Protein AF-A0A349L4A4-F1 (afdb_monomer_lite)

Sequence (122 aa):
MRMNPSPTIAGAGAAPVRPRPVLMIPLRRCGSHALRLRLNFNPQFYSPYPLHIVDFMPLLPLYGDLADDRAYFRLVVDVIGLQAASMVKWKGMVFEPGEIFDAIRAQPRSVHRVVWELLLRA

Structure (mmCIF, N/CA/C/O backbone):
data_AF-A0A349L4A4-F1
#
_entry.id   AF-A0A349L4A4-F1
#
loop_
_atom_site.group_PDB
_atom_site.id
_atom_site.type_symbol
_atom_site.label_atom_id
_atom_site.label_alt_id
_atom_site.label_comp_id
_atom_site.label_asym_id
_atom_site.label_entity_id
_atom_site.label_seq_id
_atom_site.pdbx_PDB_ins_code
_atom_site.Cartn_x
_atom_site.Cartn_y
_atom_site.Cartn_z
_atom_site.occupancy
_atom_site.B_iso_or_equiv
_atom_site.auth_seq_id
_atom_site.auth_comp_id
_atom_site.auth_asym_id
_atom_site.auth_atom_id
_atom_site.pdbx_PDB_model_num
ATOM 1 N N . MET A 1 1 ? -55.172 -9.545 8.624 1.00 41.44 1 MET A N 1
ATOM 2 C CA . MET A 1 1 ? -55.811 -9.365 7.298 1.00 41.44 1 MET A CA 1
ATOM 3 C C . MET A 1 1 ? -55.251 -8.061 6.731 1.00 41.44 1 MET A C 1
ATOM 5 O O . MET A 1 1 ? -55.509 -7.037 7.332 1.00 41.44 1 MET A O 1
ATOM 9 N N . ARG A 1 2 ? -54.362 -7.997 5.735 1.00 32.66 2 ARG A N 1
ATOM 10 C CA . ARG A 1 2 ? -54.110 -8.831 4.549 1.00 32.66 2 ARG A CA 1
ATOM 11 C C . ARG A 1 2 ? -52.605 -9.106 4.362 1.00 32.66 2 ARG A C 1
ATOM 13 O O . ARG A 1 2 ? -51.790 -8.226 4.606 1.00 32.66 2 ARG A O 1
ATOM 20 N N . MET A 1 3 ? -52.282 -10.312 3.893 1.00 40.88 3 MET A N 1
ATOM 21 C CA . MET A 1 3 ? -51.045 -10.634 3.169 1.00 40.88 3 MET A CA 1
ATOM 22 C C . MET A 1 3 ? -51.099 -10.011 1.770 1.00 40.88 3 MET A C 1
ATOM 24 O O . MET A 1 3 ? -52.189 -9.981 1.195 1.00 40.88 3 MET A O 1
ATOM 28 N N . ASN A 1 4 ? -49.952 -9.586 1.224 1.00 41.12 4 ASN A N 1
ATOM 29 C CA . ASN A 1 4 ? -49.490 -9.970 -0.122 1.00 41.12 4 ASN A CA 1
ATOM 30 C C . ASN A 1 4 ? -48.052 -9.473 -0.408 1.00 41.12 4 ASN A C 1
ATOM 32 O O . ASN A 1 4 ? -47.531 -8.688 0.380 1.00 41.12 4 ASN A O 1
ATOM 36 N N . PRO A 1 5 ? -47.354 -10.016 -1.425 1.00 47.75 5 PRO A N 1
ATOM 37 C CA . PRO A 1 5 ? -46.224 -10.915 -1.216 1.00 47.75 5 PRO A CA 1
ATOM 38 C C . PRO A 1 5 ? -44.873 -10.300 -1.605 1.00 47.75 5 PRO A C 1
ATOM 40 O O . PRO A 1 5 ? -44.798 -9.277 -2.282 1.00 47.75 5 PRO A O 1
ATOM 43 N N . SER A 1 6 ? -43.797 -10.978 -1.204 1.00 45.69 6 SER A N 1
ATOM 44 C CA . SER A 1 6 ? -42.442 -10.725 -1.693 1.00 45.69 6 SER A CA 1
ATOM 45 C C . SER A 1 6 ? -42.370 -10.873 -3.215 1.00 45.69 6 SER A C 1
ATOM 47 O O . SER A 1 6 ? -42.745 -11.928 -3.733 1.00 45.69 6 SER A O 1
ATOM 49 N N . PRO A 1 7 ? -41.780 -9.914 -3.943 1.00 44.59 7 PRO A N 1
ATOM 50 C CA . PRO A 1 7 ? -41.045 -10.250 -5.140 1.00 44.59 7 PRO A CA 1
ATOM 51 C C . PRO A 1 7 ? -39.669 -10.764 -4.707 1.00 44.59 7 PRO A C 1
ATOM 53 O O . PRO A 1 7 ? -38.813 -10.012 -4.242 1.00 44.59 7 PRO A O 1
ATOM 56 N N . THR A 1 8 ? -39.464 -12.072 -4.856 1.00 49.09 8 THR A N 1
ATOM 57 C CA . THR A 1 8 ? -38.129 -12.656 -4.988 1.00 49.09 8 THR A CA 1
ATOM 58 C C . THR A 1 8 ? -37.488 -12.044 -6.229 1.00 49.09 8 THR A C 1
ATOM 60 O O . THR A 1 8 ? -37.693 -12.510 -7.346 1.00 49.09 8 THR A O 1
ATOM 63 N N . ILE A 1 9 ? -36.727 -10.972 -6.035 1.00 48.66 9 ILE A N 1
ATOM 64 C CA . ILE A 1 9 ? -35.705 -10.549 -6.983 1.00 48.66 9 ILE A CA 1
ATOM 65 C C . ILE A 1 9 ? -34.452 -11.339 -6.636 1.00 48.66 9 ILE A C 1
ATOM 67 O O . ILE A 1 9 ? -33.818 -11.112 -5.607 1.00 48.66 9 ILE A O 1
ATOM 71 N N . ALA A 1 10 ? -34.146 -12.320 -7.485 1.00 41.56 10 ALA A N 1
ATOM 72 C CA . ALA A 1 10 ? -32.844 -12.960 -7.532 1.00 41.56 10 ALA A CA 1
ATOM 73 C C . ALA A 1 10 ? -31.768 -11.867 -7.459 1.00 41.56 10 ALA A C 1
ATOM 75 O O . ALA A 1 10 ? -31.789 -10.917 -8.243 1.00 41.56 10 ALA A O 1
ATOM 76 N N . GLY A 1 11 ? -30.895 -11.969 -6.456 1.00 41.38 11 GLY A N 1
ATOM 77 C CA . GLY A 1 11 ? -29.883 -10.968 -6.161 1.00 41.38 11 GLY A CA 1
ATOM 78 C C . GLY A 1 11 ? -28.941 -10.780 -7.342 1.00 41.38 11 GLY A C 1
ATOM 79 O O . GLY A 1 11 ? -27.986 -11.533 -7.507 1.00 41.38 11 GLY A O 1
ATOM 80 N N . ALA A 1 12 ? -29.178 -9.736 -8.132 1.00 45.88 12 ALA A N 1
ATOM 81 C CA . ALA A 1 12 ? -28.098 -9.055 -8.818 1.00 45.88 12 ALA A CA 1
ATOM 82 C C . ALA A 1 12 ? -27.198 -8.511 -7.706 1.00 45.88 12 ALA A C 1
ATOM 84 O O . ALA A 1 12 ? -27.595 -7.589 -6.993 1.00 45.88 12 ALA A O 1
ATOM 85 N N . GLY A 1 13 ? -26.057 -9.165 -7.475 1.00 44.62 13 GLY A N 1
ATOM 86 C CA . GLY A 1 13 ? -25.104 -8.766 -6.447 1.00 44.62 13 GLY A CA 1
ATOM 87 C C . GLY A 1 13 ? -24.784 -7.288 -6.618 1.00 44.62 13 GLY A C 1
ATOM 88 O O . GLY A 1 13 ? -24.122 -6.907 -7.582 1.00 44.62 13 GLY A O 1
ATOM 89 N N . ALA A 1 14 ? -25.314 -6.449 -5.726 1.00 54.75 14 ALA A N 1
ATOM 90 C CA . ALA A 1 14 ? -24.986 -5.038 -5.710 1.00 54.75 14 ALA A CA 1
ATOM 91 C C . ALA A 1 14 ? -23.468 -4.950 -5.563 1.00 54.75 14 ALA A C 1
ATOM 93 O O . ALA A 1 14 ? -22.904 -5.512 -4.621 1.00 54.75 14 ALA A O 1
ATOM 94 N N . ALA A 1 15 ? -22.806 -4.308 -6.528 1.00 61.41 15 ALA A N 1
ATOM 95 C CA . ALA A 1 15 ? -21.371 -4.106 -6.452 1.00 61.41 15 ALA A CA 1
ATOM 96 C C . ALA A 1 15 ? -21.051 -3.443 -5.100 1.00 61.41 15 ALA A C 1
ATOM 98 O O . ALA A 1 15 ? -21.755 -2.501 -4.715 1.00 61.41 15 ALA A O 1
ATOM 99 N N . PRO A 1 16 ? -20.044 -3.932 -4.356 1.00 66.88 16 PRO A N 1
ATOM 100 C CA . PRO A 1 16 ? -19.717 -3.377 -3.052 1.00 66.88 16 PRO A CA 1
ATOM 101 C C . PRO A 1 16 ? -19.451 -1.874 -3.183 1.00 66.88 16 PRO A C 1
ATOM 103 O O . PRO A 1 16 ? -18.738 -1.429 -4.088 1.00 66.88 16 PRO A O 1
ATOM 106 N N . VAL A 1 17 ? -20.061 -1.085 -2.296 1.00 82.62 17 VAL A N 1
ATOM 107 C CA . VAL A 1 17 ? -19.876 0.368 -2.264 1.00 82.62 17 VAL A CA 1
ATOM 108 C C . VAL A 1 17 ? -18.410 0.646 -1.944 1.00 82.62 17 VAL A C 1
ATOM 110 O O . VAL A 1 17 ? -17.948 0.330 -0.852 1.00 82.62 17 VAL A O 1
ATOM 113 N N . ARG A 1 18 ? -17.675 1.228 -2.898 1.00 88.12 18 ARG A N 1
ATOM 114 C CA . ARG A 1 18 ? -16.277 1.627 -2.685 1.00 88.12 18 ARG A CA 1
ATOM 115 C C . ARG A 1 18 ? -16.204 2.803 -1.696 1.00 88.12 18 ARG A C 1
ATOM 117 O O . ARG A 1 18 ? -17.042 3.709 -1.775 1.00 88.12 18 ARG A O 1
ATOM 124 N N . PRO A 1 19 ? -15.200 2.845 -0.805 1.00 89.88 19 PRO A N 1
ATOM 125 C CA . PRO A 1 19 ? -15.034 3.935 0.145 1.00 89.88 19 PRO A CA 1
ATOM 126 C C . PRO A 1 19 ? -14.692 5.244 -0.576 1.00 89.88 19 PRO A C 1
ATOM 128 O O . PRO A 1 19 ? -14.100 5.264 -1.658 1.00 89.88 19 PRO A O 1
ATOM 131 N N . ARG A 1 20 ? -15.058 6.370 0.044 1.00 92.19 20 ARG A N 1
ATOM 132 C CA . ARG A 1 20 ? -14.742 7.713 -0.461 1.00 92.19 20 ARG A CA 1
ATOM 133 C C . ARG A 1 20 ? -13.371 8.146 0.070 1.00 92.19 20 ARG A C 1
ATOM 135 O O . ARG A 1 20 ? -13.249 8.349 1.279 1.00 92.19 20 ARG A O 1
ATOM 142 N N . PRO A 1 21 ? -12.347 8.311 -0.785 1.00 92.00 21 PRO A N 1
ATOM 143 C CA . PRO A 1 21 ? -11.011 8.647 -0.315 1.00 92.00 21 PRO A CA 1
ATOM 144 C C . PRO A 1 21 ? -10.921 10.111 0.130 1.00 92.00 21 PRO A C 1
ATOM 146 O O . PRO A 1 21 ? -11.466 11.010 -0.511 1.00 92.00 21 PRO A O 1
ATOM 149 N N . VAL A 1 22 ? -10.165 10.350 1.203 1.00 90.50 22 VAL A N 1
ATOM 150 C CA . VAL A 1 22 ? -9.731 11.683 1.640 1.00 90.50 22 VAL A CA 1
ATOM 151 C C . VAL A 1 22 ? -8.209 11.688 1.669 1.00 90.50 22 VAL A C 1
ATOM 153 O O . VAL A 1 22 ? -7.596 10.940 2.429 1.00 90.50 22 VAL A O 1
ATOM 156 N N . LEU A 1 23 ? -7.591 12.526 0.836 1.00 89.56 23 LEU A N 1
ATOM 157 C CA . LEU A 1 23 ? -6.141 12.689 0.824 1.00 89.56 23 LEU A CA 1
ATOM 158 C C . LEU A 1 23 ? -5.730 13.759 1.835 1.00 89.56 23 LEU A C 1
ATOM 160 O O . LEU A 1 23 ? -6.115 14.921 1.721 1.00 89.56 23 LEU A O 1
ATOM 164 N N . MET A 1 24 ? -4.904 13.371 2.802 1.00 89.00 24 MET A N 1
ATOM 165 C CA . MET A 1 24 ? -4.263 14.299 3.725 1.00 89.00 24 MET A CA 1
ATOM 166 C C . MET A 1 24 ? -2.840 14.597 3.242 1.00 89.00 24 MET A C 1
ATOM 168 O O . MET A 1 24 ? -2.029 13.680 3.139 1.00 89.00 24 MET A O 1
ATOM 172 N N . ILE A 1 25 ? -2.521 15.872 2.996 1.00 89.88 25 ILE A N 1
ATOM 173 C CA . ILE A 1 25 ? -1.171 16.338 2.631 1.00 89.88 25 ILE A CA 1
ATOM 174 C C . ILE A 1 25 ? -0.614 17.162 3.800 1.00 89.88 25 ILE A C 1
ATOM 176 O O . ILE A 1 25 ? -0.795 18.379 3.849 1.00 89.88 25 ILE A O 1
ATOM 180 N N . PRO A 1 26 ? -0.013 16.516 4.812 1.00 88.44 26 PRO A N 1
ATOM 181 C CA . PRO A 1 26 ? 0.457 17.218 5.992 1.00 88.44 26 PRO A CA 1
ATOM 182 C C . PRO A 1 26 ? 1.781 17.943 5.744 1.00 88.44 26 PRO A C 1
ATOM 184 O O . PRO A 1 26 ? 2.682 17.427 5.086 1.00 88.44 26 PRO A O 1
ATOM 187 N N . LEU A 1 27 ? 1.948 19.101 6.382 1.00 92.50 27 LEU A N 1
ATOM 188 C CA . LEU A 1 27 ? 3.265 19.714 6.551 1.00 92.50 27 LEU A CA 1
ATOM 189 C C . LEU A 1 27 ? 4.066 18.983 7.640 1.00 92.50 27 LEU A C 1
ATOM 191 O O . LEU A 1 27 ? 3.518 18.262 8.483 1.00 92.50 27 LEU A O 1
ATOM 195 N N . ARG A 1 28 ? 5.389 19.177 7.664 1.00 90.44 28 ARG A N 1
ATOM 196 C CA . ARG A 1 28 ? 6.239 18.558 8.692 1.00 90.44 28 ARG A CA 1
ATOM 197 C C . ARG A 1 28 ? 5.836 19.046 10.085 1.00 90.44 28 ARG A C 1
ATOM 199 O O . ARG A 1 28 ? 5.735 20.244 10.320 1.00 90.44 28 ARG A O 1
ATOM 206 N N . ARG A 1 29 ? 5.683 18.100 11.021 1.00 90.75 29 ARG A N 1
ATOM 207 C CA . ARG A 1 29 ? 5.391 18.348 12.448 1.00 90.75 29 ARG A CA 1
ATOM 208 C C . ARG A 1 29 ? 4.055 19.067 12.721 1.00 90.75 29 ARG A C 1
ATOM 210 O O . ARG A 1 29 ? 3.918 19.716 13.747 1.00 90.75 29 ARG A O 1
ATOM 217 N N . CYS A 1 30 ? 3.047 18.901 11.859 1.00 94.81 30 CYS A N 1
ATOM 218 C CA . CYS A 1 30 ? 1.718 19.514 12.040 1.00 94.81 30 CYS A CA 1
ATOM 219 C C . CYS A 1 30 ? 0.713 18.684 12.871 1.00 94.81 30 CYS A C 1
ATOM 221 O O . CYS A 1 30 ? -0.472 18.997 12.899 1.00 94.81 30 CYS A O 1
ATOM 223 N N . GLY A 1 31 ? 1.142 17.594 13.516 1.00 93.38 31 GLY A N 1
ATOM 224 C CA . GLY A 1 31 ? 0.239 16.735 14.299 1.00 93.38 31 GLY A CA 1
ATOM 225 C C . GLY A 1 31 ? -0.647 15.794 13.468 1.00 93.38 31 GLY A C 1
ATOM 226 O O . GLY A 1 31 ? -1.569 15.181 14.005 1.00 93.38 31 GLY A O 1
ATOM 227 N N . SER A 1 32 ? -0.353 15.609 12.178 1.00 93.12 32 SER A N 1
ATOM 228 C CA . SER A 1 32 ? -1.121 14.735 11.277 1.00 93.12 32 SER A CA 1
ATOM 229 C C . SER A 1 32 ? -1.222 13.284 11.734 1.00 93.12 32 SER A C 1
ATOM 231 O O . SER A 1 32 ? -2.252 12.641 11.545 1.00 93.12 32 SER A O 1
ATOM 233 N N . HIS A 1 33 ? -0.187 12.785 12.407 1.00 91.44 33 HIS A N 1
ATOM 234 C CA . HIS A 1 33 ? -0.210 11.460 13.009 1.00 91.44 33 HIS A CA 1
ATOM 235 C C . HIS A 1 33 ? -1.318 11.323 14.068 1.00 91.44 33 HIS A C 1
ATOM 237 O O . HIS A 1 33 ? -2.049 10.334 14.070 1.00 91.44 33 HIS A O 1
ATOM 243 N N . ALA A 1 34 ? -1.483 12.330 14.934 1.00 93.62 34 ALA A N 1
ATOM 244 C CA . ALA A 1 34 ? -2.521 12.332 15.962 1.00 93.62 34 ALA A CA 1
ATOM 245 C C . ALA A 1 34 ? -3.925 12.456 15.349 1.00 93.62 34 ALA A C 1
ATOM 247 O O . ALA A 1 34 ? -4.842 11.763 15.790 1.00 93.62 34 ALA A O 1
ATOM 248 N N . LEU A 1 35 ? -4.089 13.282 14.307 1.00 93.62 35 LEU A N 1
ATOM 249 C CA . LEU A 1 35 ? -5.358 13.388 13.582 1.00 93.62 35 LEU A CA 1
ATOM 250 C C . LEU A 1 35 ? -5.755 12.049 12.947 1.00 93.62 35 LEU A C 1
ATOM 252 O O . LEU A 1 35 ? -6.873 11.590 13.165 1.00 93.62 35 LEU A O 1
ATOM 256 N N . ARG A 1 36 ? -4.832 11.395 12.230 1.00 93.12 36 ARG A N 1
ATOM 257 C CA . ARG A 1 36 ? -5.047 10.071 11.621 1.00 93.12 36 ARG A CA 1
ATOM 258 C C . ARG A 1 36 ? -5.516 9.045 12.653 1.00 93.12 36 ARG A C 1
ATOM 260 O O . ARG A 1 36 ? -6.495 8.347 12.422 1.00 93.12 36 ARG A O 1
ATOM 267 N N . LEU A 1 37 ? -4.844 8.976 13.806 1.00 92.88 37 LEU A N 1
ATOM 268 C CA . LEU A 1 37 ? -5.226 8.059 14.885 1.00 92.88 37 LEU A CA 1
ATOM 269 C C . LEU A 1 37 ? -6.641 8.335 15.402 1.00 92.88 37 LEU A C 1
ATOM 271 O O . LEU A 1 37 ? -7.418 7.397 15.552 1.00 92.88 37 LEU A O 1
ATOM 275 N N . ARG A 1 38 ? -6.994 9.607 15.630 1.00 94.00 38 ARG A N 1
ATOM 276 C CA . ARG A 1 38 ? -8.349 9.992 16.056 1.00 94.00 38 ARG A CA 1
ATOM 277 C C . ARG A 1 38 ? -9.402 9.621 15.016 1.00 94.00 38 ARG A C 1
ATOM 279 O O . ARG A 1 38 ? -10.440 9.088 15.390 1.00 94.00 38 ARG A O 1
ATOM 286 N N . LEU A 1 39 ? -9.125 9.857 13.732 1.00 93.38 39 LEU A N 1
ATOM 287 C CA . LEU A 1 39 ? -10.014 9.445 12.644 1.00 93.38 39 LEU A CA 1
ATOM 288 C C . LEU A 1 39 ? -10.192 7.926 12.629 1.00 93.38 39 LEU A C 1
ATOM 290 O O . LEU A 1 39 ? -11.317 7.460 12.552 1.00 93.38 39 LEU A O 1
ATOM 294 N N . ASN A 1 40 ? -9.120 7.153 12.807 1.00 91.50 40 ASN A N 1
ATOM 295 C CA . ASN A 1 40 ? -9.196 5.691 12.803 1.00 91.50 40 ASN A CA 1
ATOM 296 C C . ASN A 1 40 ? -9.957 5.085 14.002 1.00 91.50 40 ASN A C 1
ATOM 298 O O . ASN A 1 40 ? -10.264 3.897 13.982 1.00 91.50 40 ASN A O 1
ATOM 302 N N . PHE A 1 41 ? -10.235 5.863 15.055 1.00 91.50 41 PHE A N 1
ATOM 303 C CA . PHE A 1 41 ? -11.121 5.445 16.149 1.00 91.50 41 PHE A CA 1
ATOM 304 C C . PHE A 1 41 ? -12.605 5.710 15.856 1.00 91.50 41 PHE A C 1
ATOM 306 O O . PHE A 1 41 ? -13.463 5.170 16.553 1.00 91.50 41 PHE A O 1
ATOM 313 N N . ASN A 1 42 ? -1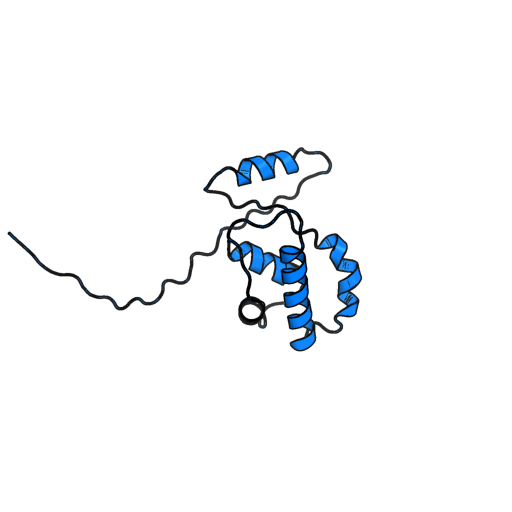2.925 6.523 14.847 1.00 92.06 42 ASN A N 1
ATOM 314 C CA . ASN A 1 42 ? -14.300 6.777 14.436 1.00 92.06 42 ASN A CA 1
ATOM 315 C C . ASN A 1 42 ? -14.757 5.677 13.454 1.00 92.06 42 ASN A C 1
ATOM 317 O O . ASN A 1 42 ? -14.117 5.507 12.420 1.00 92.06 42 ASN A O 1
ATOM 321 N N . PRO A 1 43 ? -15.877 4.969 13.704 1.00 89.88 43 PRO A N 1
ATOM 322 C CA . PRO A 1 43 ? -16.359 3.900 12.821 1.00 89.88 43 PRO A CA 1
ATOM 323 C C . PRO A 1 43 ? -16.733 4.366 11.403 1.00 89.88 43 PRO A C 1
ATOM 325 O O . PRO A 1 43 ? -16.858 3.539 10.508 1.00 89.88 43 PRO A O 1
ATOM 328 N N . GLN A 1 44 ? -16.915 5.671 11.181 1.00 90.50 44 GLN A N 1
ATOM 329 C CA . GLN A 1 44 ? -17.190 6.248 9.861 1.00 90.50 44 GLN A CA 1
ATOM 330 C C . GLN A 1 44 ? -15.922 6.495 9.031 1.00 90.50 44 GLN A C 1
ATOM 332 O O . GLN A 1 44 ? -16.025 6.866 7.862 1.00 90.50 44 GLN A O 1
ATOM 337 N N . PHE A 1 45 ? -14.736 6.339 9.624 1.00 91.31 45 PHE A N 1
ATOM 338 C CA . PHE A 1 45 ? -13.463 6.609 8.972 1.00 91.31 45 PHE A CA 1
ATOM 339 C C . PHE A 1 45 ? -12.546 5.399 9.043 1.00 91.31 45 PHE A C 1
ATOM 341 O O . PHE A 1 45 ? -12.225 4.877 10.108 1.00 91.31 45 PHE A O 1
ATOM 348 N N . TYR A 1 46 ? -12.026 5.030 7.881 1.00 91.81 46 TYR A N 1
ATOM 349 C CA . TYR A 1 46 ? -10.929 4.092 7.770 1.00 91.81 46 TYR A CA 1
ATOM 350 C C . TYR A 1 46 ? -9.630 4.868 7.536 1.00 91.81 46 TYR A C 1
ATOM 352 O O . TYR A 1 46 ? -9.441 5.489 6.489 1.00 91.81 46 TYR A O 1
ATOM 360 N N . SER A 1 47 ? -8.745 4.901 8.535 1.00 92.44 47 SER A N 1
ATOM 361 C CA . SER A 1 47 ? -7.493 5.670 8.490 1.00 92.44 47 SER A CA 1
ATOM 362 C C . SER A 1 47 ? -6.320 4.844 9.042 1.00 92.44 47 SER A C 1
ATOM 364 O O . SER A 1 47 ? -5.706 5.195 10.064 1.00 92.44 47 SER A O 1
ATOM 366 N N . PRO A 1 48 ? -6.018 3.695 8.405 1.00 90.56 48 PRO A N 1
ATOM 367 C CA . PRO A 1 48 ? -5.077 2.721 8.931 1.00 90.56 48 PRO A CA 1
ATOM 368 C C . PRO A 1 48 ? -3.656 3.290 8.995 1.00 90.56 48 PRO A C 1
ATOM 370 O O . PRO A 1 48 ? -3.367 4.404 8.550 1.00 90.56 48 PRO A O 1
ATOM 373 N N . TYR A 1 49 ? -2.739 2.526 9.589 1.00 89.50 49 TYR A N 1
ATOM 374 C CA . TYR A 1 49 ? -1.329 2.897 9.558 1.00 89.50 49 TYR A CA 1
ATOM 375 C C . TYR A 1 49 ? -0.844 2.984 8.098 1.00 89.50 49 TYR A C 1
ATOM 377 O O . TYR A 1 49 ? -1.119 2.052 7.334 1.00 89.50 49 TYR A O 1
ATOM 385 N N . PRO A 1 50 ? -0.165 4.077 7.693 1.00 88.88 50 PRO A N 1
ATOM 386 C CA . PRO A 1 50 ? 0.290 4.241 6.319 1.00 88.88 50 PRO A CA 1
ATOM 387 C C . PRO A 1 50 ? 1.218 3.102 5.902 1.00 88.88 50 PRO A C 1
ATOM 389 O O . PRO A 1 50 ? 2.112 2.718 6.654 1.00 88.88 50 PRO A O 1
ATOM 392 N N . LEU A 1 51 ? 1.027 2.587 4.690 1.00 90.75 51 LEU A N 1
ATOM 393 C CA . LEU A 1 51 ? 1.994 1.682 4.085 1.00 90.75 51 LEU A CA 1
ATOM 394 C C . LEU A 1 51 ? 3.165 2.522 3.561 1.00 90.75 51 LEU A C 1
ATOM 396 O O . LE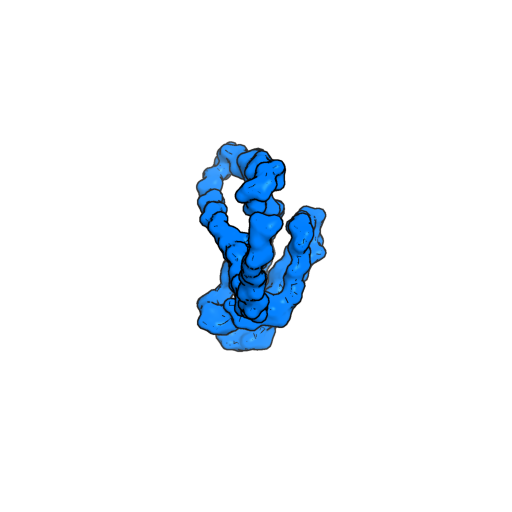U A 1 51 ? 2.977 3.343 2.661 1.00 90.75 51 LEU A O 1
ATOM 400 N N . HIS A 1 52 ? 4.356 2.350 4.136 1.00 87.00 52 HIS A N 1
ATOM 401 C CA . HIS A 1 52 ? 5.555 3.132 3.794 1.00 87.00 52 HIS A CA 1
ATOM 402 C C . HIS A 1 52 ? 6.167 2.692 2.461 1.00 87.00 52 HIS A C 1
ATOM 404 O O . HIS A 1 52 ? 7.278 2.179 2.393 1.00 87.00 52 HIS A O 1
ATOM 410 N N . ILE A 1 53 ? 5.444 2.909 1.364 1.00 91.25 53 ILE A N 1
ATOM 411 C CA . ILE A 1 53 ? 5.919 2.554 0.019 1.00 91.25 53 ILE A CA 1
ATOM 412 C C . ILE A 1 53 ? 7.113 3.387 -0.451 1.00 91.25 53 ILE A C 1
ATOM 414 O O . ILE A 1 53 ? 7.757 3.020 -1.425 1.00 91.25 53 ILE A O 1
ATOM 418 N N . VAL A 1 54 ? 7.417 4.500 0.222 1.00 89.12 54 VAL A N 1
ATOM 419 C CA . VAL A 1 54 ? 8.590 5.328 -0.091 1.00 89.12 54 VAL A CA 1
ATOM 420 C C . VAL A 1 54 ? 9.875 4.521 0.091 1.00 89.12 54 VAL A C 1
ATOM 422 O O . VAL A 1 54 ? 10.731 4.550 -0.789 1.00 89.12 54 VAL A O 1
ATOM 425 N N . ASP A 1 55 ? 9.960 3.719 1.155 1.00 84.94 55 ASP A N 1
ATOM 426 C CA . ASP A 1 55 ? 11.106 2.837 1.416 1.00 84.94 55 ASP A CA 1
ATOM 427 C C . ASP A 1 55 ? 11.199 1.694 0.392 1.00 84.94 55 ASP A C 1
ATOM 429 O O . ASP A 1 55 ? 12.260 1.114 0.178 1.00 84.94 55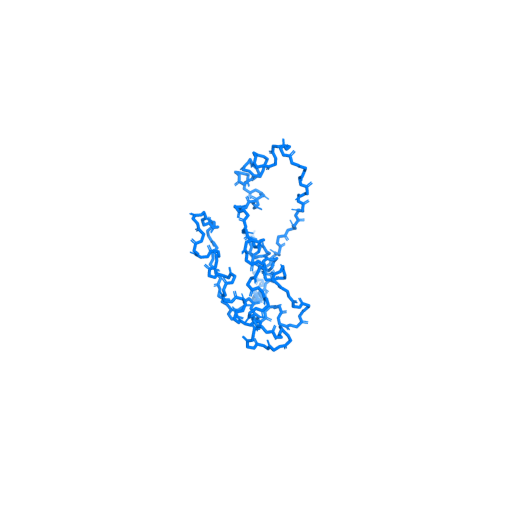 ASP A O 1
ATOM 433 N N . PHE A 1 56 ? 10.086 1.396 -0.281 1.00 85.44 56 PHE A N 1
ATOM 434 C CA . PHE A 1 56 ? 9.994 0.399 -1.340 1.00 85.44 56 PHE A CA 1
ATOM 435 C C . PHE A 1 56 ? 10.386 0.958 -2.720 1.00 85.44 56 PHE A C 1
ATOM 437 O O . PHE A 1 56 ? 10.768 0.200 -3.609 1.00 85.44 56 PHE A O 1
ATOM 444 N N . MET A 1 57 ? 10.332 2.280 -2.926 1.00 90.62 57 MET A N 1
ATOM 445 C CA . MET A 1 57 ? 10.594 2.892 -4.237 1.00 90.62 57 MET A CA 1
ATOM 446 C C . MET A 1 57 ? 11.971 2.572 -4.840 1.00 90.62 57 MET A C 1
ATOM 448 O O . MET A 1 57 ? 12.012 2.351 -6.051 1.00 90.62 57 MET A O 1
ATOM 452 N N . PRO A 1 58 ? 13.077 2.484 -4.072 1.00 93.69 58 PRO A N 1
ATOM 453 C CA . PRO A 1 58 ? 14.376 2.085 -4.619 1.00 93.69 58 PRO A CA 1
ATOM 454 C C . PRO A 1 58 ? 14.384 0.691 -5.260 1.00 93.69 58 PRO A C 1
ATOM 456 O O . PRO A 1 58 ? 15.237 0.415 -6.098 1.00 93.69 58 PRO A O 1
ATOM 459 N N . LEU A 1 59 ? 13.437 -0.179 -4.891 1.00 91.94 59 LEU A N 1
ATOM 460 C CA . LEU A 1 59 ? 13.319 -1.534 -5.430 1.00 91.94 59 LEU A CA 1
ATOM 461 C C . LEU A 1 59 ? 12.518 -1.585 -6.736 1.00 91.94 59 LEU A C 1
ATOM 463 O O . LEU A 1 59 ? 12.629 -2.565 -7.466 1.00 91.94 59 LEU A O 1
ATOM 467 N N . LEU A 1 60 ? 11.734 -0.550 -7.070 1.00 93.81 60 LEU A N 1
ATOM 468 C CA . LEU A 1 60 ? 10.871 -0.554 -8.259 1.00 93.81 60 LEU A CA 1
ATOM 469 C C . LEU A 1 60 ? 11.599 -0.858 -9.574 1.00 93.81 60 LEU A C 1
ATOM 471 O O . LEU A 1 60 ? 11.062 -1.648 -10.351 1.00 93.81 60 LEU A O 1
ATOM 475 N N . PRO A 1 61 ? 12.803 -0.312 -9.842 1.00 95.31 61 PRO A N 1
ATOM 476 C CA . PRO A 1 61 ? 13.529 -0.635 -11.068 1.00 95.31 61 PRO A CA 1
ATOM 477 C C . PRO A 1 61 ? 13.870 -2.127 -11.212 1.00 95.31 61 PRO A C 1
ATOM 479 O O . PRO A 1 61 ? 14.048 -2.602 -12.329 1.00 95.31 61 PRO A O 1
ATOM 482 N N . LEU A 1 62 ? 13.932 -2.882 -10.107 1.00 96.62 62 LEU A N 1
ATOM 483 C CA . LEU A 1 62 ? 14.265 -4.311 -10.116 1.00 96.62 62 LEU A CA 1
ATOM 484 C C . LEU A 1 62 ? 13.133 -5.194 -10.666 1.00 96.62 62 LEU A C 1
ATOM 486 O O . LEU A 1 62 ? 13.378 -6.350 -10.999 1.00 96.62 62 LEU A O 1
ATOM 490 N N . TYR A 1 63 ? 11.911 -4.664 -10.786 1.00 96.50 63 TYR A N 1
ATOM 491 C CA . TYR A 1 63 ? 10.773 -5.388 -11.362 1.00 96.50 63 TYR A CA 1
ATOM 492 C C . TYR A 1 63 ? 10.803 -5.422 -12.896 1.00 96.50 63 TYR A C 1
ATOM 494 O O . TYR A 1 63 ? 10.079 -6.216 -13.491 1.00 96.50 63 TYR A O 1
ATOM 502 N N . GLY A 1 64 ? 11.640 -4.602 -13.540 1.00 96.19 64 GLY A N 1
ATOM 503 C CA . GLY A 1 64 ? 11.688 -4.481 -14.996 1.00 96.19 64 GLY A CA 1
ATOM 504 C C . GLY A 1 64 ? 10.528 -3.655 -15.559 1.00 96.19 64 GLY A C 1
ATOM 505 O O . GLY A 1 64 ? 10.061 -2.703 -14.932 1.00 96.19 64 GLY A O 1
ATOM 506 N N . ASP A 1 65 ? 10.086 -3.996 -16.769 1.00 96.75 65 ASP A N 1
ATOM 507 C CA . ASP A 1 65 ? 8.994 -3.291 -17.437 1.00 96.75 65 ASP A CA 1
ATOM 508 C C . ASP A 1 65 ? 7.638 -3.682 -16.836 1.00 96.75 65 ASP A C 1
ATOM 510 O O . ASP A 1 65 ? 7.179 -4.813 -16.976 1.00 96.75 65 ASP A O 1
ATOM 514 N N . LEU A 1 66 ? 6.960 -2.729 -16.195 1.00 96.50 66 LEU A N 1
ATOM 515 C CA . LEU A 1 66 ? 5.638 -2.967 -15.621 1.00 96.50 66 LEU A CA 1
ATOM 516 C C . LEU A 1 66 ? 4.548 -3.166 -16.687 1.00 96.50 66 LEU A C 1
ATOM 518 O O . LEU A 1 66 ? 3.455 -3.603 -16.329 1.00 96.50 66 LEU A O 1
ATOM 522 N N . ALA A 1 67 ? 4.795 -2.886 -17.972 1.00 96.00 67 ALA A N 1
ATOM 523 C CA . ALA A 1 67 ? 3.874 -3.283 -19.040 1.00 96.00 67 ALA A CA 1
ATOM 524 C C . ALA 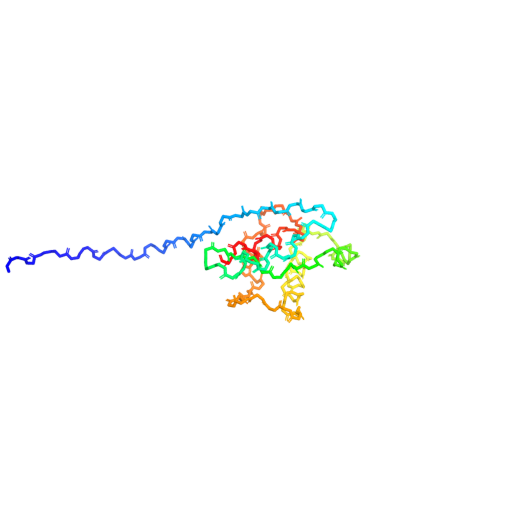A 1 67 ? 3.783 -4.816 -19.200 1.00 96.00 67 ALA A C 1
ATOM 526 O O . ALA A 1 67 ? 2.765 -5.305 -19.689 1.00 96.00 67 ALA A O 1
ATOM 527 N N . ASP A 1 68 ? 4.771 -5.579 -18.716 1.00 97.69 68 ASP A N 1
ATOM 528 C CA . ASP A 1 68 ? 4.678 -7.036 -18.598 1.00 97.69 68 ASP A CA 1
ATOM 529 C C . ASP A 1 68 ? 3.778 -7.427 -17.410 1.00 97.69 68 ASP A C 1
ATOM 531 O O . ASP A 1 68 ? 3.990 -7.021 -16.262 1.00 97.69 68 ASP A O 1
ATOM 535 N N . ASP A 1 69 ? 2.757 -8.241 -17.684 1.00 98.19 69 ASP A N 1
ATOM 536 C CA . ASP A 1 69 ? 1.840 -8.795 -16.683 1.00 98.19 69 ASP A CA 1
ATOM 537 C C . ASP A 1 69 ? 2.586 -9.548 -15.584 1.00 98.19 69 ASP A C 1
ATOM 539 O O . ASP A 1 69 ? 2.217 -9.447 -14.413 1.00 98.19 69 ASP A O 1
ATOM 543 N N . ARG A 1 70 ? 3.662 -10.265 -15.923 1.00 98.06 70 ARG A N 1
ATOM 544 C CA . ARG A 1 70 ? 4.425 -11.042 -14.942 1.00 98.06 70 ARG A CA 1
ATOM 545 C C . ARG A 1 70 ? 5.182 -10.134 -13.973 1.00 98.06 70 ARG A C 1
ATOM 547 O O . ARG A 1 70 ? 5.147 -10.375 -12.763 1.00 98.06 70 ARG A O 1
ATOM 554 N N . ALA A 1 71 ? 5.834 -9.097 -14.495 1.00 97.94 71 ALA A N 1
ATOM 555 C CA . ALA A 1 71 ? 6.522 -8.079 -13.704 1.00 97.94 71 ALA A CA 1
ATOM 556 C C . ALA A 1 71 ? 5.542 -7.321 -12.799 1.00 97.94 71 ALA A C 1
ATOM 558 O O . ALA A 1 71 ? 5.770 -7.177 -11.593 1.00 97.94 71 ALA A O 1
ATOM 559 N N . TYR A 1 72 ? 4.406 -6.895 -13.355 1.00 98.19 72 TYR A N 1
ATOM 560 C CA . TYR A 1 72 ? 3.408 -6.153 -12.595 1.00 98.19 72 TYR A CA 1
ATOM 561 C C . TYR A 1 72 ? 2.696 -7.014 -11.546 1.00 98.19 72 TYR A C 1
ATOM 563 O O . TYR A 1 72 ? 2.487 -6.562 -10.421 1.00 98.19 72 TYR A O 1
ATOM 571 N N . PHE A 1 73 ? 2.387 -8.273 -11.858 1.00 98.56 73 PHE A N 1
ATOM 572 C CA . PHE A 1 73 ? 1.830 -9.211 -10.885 1.00 98.56 73 PHE A CA 1
ATOM 573 C C . PHE A 1 73 ? 2.794 -9.455 -9.719 1.00 98.56 73 PHE A C 1
ATOM 575 O O . PHE A 1 73 ? 2.373 -9.452 -8.562 1.00 98.56 73 PHE A O 1
ATOM 582 N N . ARG A 1 74 ? 4.100 -9.591 -9.996 1.00 98.19 74 ARG A N 1
ATOM 583 C CA . ARG A 1 74 ? 5.124 -9.697 -8.945 1.00 98.19 74 ARG A CA 1
ATOM 584 C C . ARG A 1 74 ? 5.116 -8.466 -8.035 1.00 98.19 74 ARG A C 1
ATOM 586 O O . ARG A 1 74 ? 5.115 -8.627 -6.819 1.00 98.19 74 ARG A O 1
ATOM 593 N N . LEU A 1 75 ? 5.017 -7.262 -8.603 1.00 97.50 75 LEU A N 1
ATOM 594 C CA . LEU A 1 75 ? 4.873 -6.028 -7.825 1.00 97.50 75 LEU A CA 1
ATOM 595 C C . LEU A 1 75 ? 3.622 -6.051 -6.931 1.00 97.50 75 LEU A C 1
ATOM 597 O O . LEU A 1 75 ? 3.703 -5.676 -5.764 1.00 97.50 75 LEU A O 1
ATOM 601 N N . VAL A 1 76 ? 2.476 -6.503 -7.449 1.00 98.12 76 VAL A N 1
ATOM 602 C CA . VAL A 1 76 ? 1.235 -6.631 -6.663 1.00 98.12 76 VAL A CA 1
ATOM 603 C C . VAL A 1 76 ? 1.429 -7.572 -5.473 1.00 98.12 76 VAL A C 1
ATOM 605 O O . VAL A 1 76 ? 1.096 -7.202 -4.345 1.00 98.12 76 VAL A O 1
ATOM 608 N N . VAL A 1 77 ? 2.003 -8.756 -5.711 1.00 98.06 77 VAL A N 1
ATOM 609 C CA . VAL A 1 77 ? 2.304 -9.744 -4.664 1.00 98.06 77 VAL A CA 1
ATOM 610 C C . VAL A 1 77 ? 3.194 -9.138 -3.583 1.00 98.06 77 VAL A C 1
ATOM 612 O O . VAL A 1 77 ? 2.889 -9.272 -2.401 1.00 98.06 77 VAL A O 1
ATOM 615 N N . ASP A 1 78 ? 4.254 -8.433 -3.967 1.00 96.44 78 ASP A N 1
ATOM 616 C CA . ASP A 1 78 ? 5.234 -7.923 -3.009 1.00 96.44 78 ASP A CA 1
ATOM 617 C C . ASP A 1 78 ? 4.702 -6.723 -2.208 1.00 96.44 78 ASP A C 1
ATOM 619 O O . ASP A 1 78 ? 5.003 -6.596 -1.023 1.00 96.44 78 ASP A O 1
ATOM 623 N N . VAL A 1 79 ? 3.842 -5.880 -2.793 1.00 95.81 79 VAL A N 1
ATOM 624 C CA . VAL A 1 79 ? 3.152 -4.800 -2.058 1.00 95.81 79 VAL A CA 1
ATOM 625 C C . VAL A 1 79 ? 2.142 -5.367 -1.055 1.00 95.81 79 VAL A C 1
ATOM 627 O O . VAL A 1 79 ? 2.054 -4.880 0.075 1.00 95.81 79 VAL A O 1
ATOM 630 N N . ILE A 1 80 ? 1.402 -6.415 -1.432 1.00 95.81 80 ILE A N 1
ATOM 631 C CA . ILE A 1 80 ? 0.540 -7.151 -0.494 1.00 95.81 80 ILE A CA 1
ATOM 632 C C . ILE A 1 80 ? 1.399 -7.797 0.596 1.00 95.81 80 ILE A C 1
ATOM 634 O O . ILE A 1 80 ? 1.071 -7.690 1.775 1.00 95.81 80 ILE A O 1
ATOM 638 N N . GLY A 1 81 ? 2.538 -8.384 0.225 1.00 93.50 81 GLY A N 1
ATOM 639 C CA . GLY A 1 81 ? 3.531 -8.927 1.148 1.00 93.50 81 GLY A CA 1
ATOM 640 C C . GLY A 1 81 ? 4.057 -7.882 2.132 1.00 93.50 81 GLY A C 1
ATOM 641 O O . GLY A 1 81 ? 4.144 -8.160 3.324 1.00 93.50 81 GLY A O 1
ATOM 642 N N . LEU A 1 82 ? 4.325 -6.654 1.681 1.00 92.00 82 LEU A N 1
ATOM 643 C CA . LEU A 1 82 ? 4.739 -5.538 2.537 1.00 92.00 82 LEU A CA 1
ATOM 644 C C . LEU A 1 82 ? 3.659 -5.196 3.572 1.00 92.00 82 LEU A C 1
ATOM 646 O O . LEU A 1 82 ? 3.960 -5.004 4.754 1.00 92.00 82 LEU A O 1
ATOM 650 N N . GLN A 1 83 ? 2.391 -5.151 3.159 1.00 91.88 83 GLN A N 1
ATOM 651 C CA . GLN A 1 83 ? 1.272 -4.946 4.081 1.00 91.88 83 GLN A CA 1
ATOM 652 C C . GLN A 1 83 ? 1.154 -6.125 5.064 1.00 91.88 83 GLN A C 1
ATOM 654 O O . GLN A 1 83 ? 1.053 -5.919 6.278 1.00 91.88 83 GLN A O 1
ATOM 659 N N . ALA A 1 84 ? 1.272 -7.354 4.563 1.00 90.56 84 ALA A N 1
ATOM 660 C CA . ALA A 1 84 ? 1.214 -8.577 5.351 1.00 90.56 84 ALA A CA 1
ATOM 661 C C . ALA A 1 84 ? 2.423 -8.754 6.280 1.00 90.56 84 ALA A C 1
ATOM 663 O O . ALA A 1 84 ? 2.296 -9.429 7.297 1.00 90.56 84 ALA A O 1
ATOM 664 N N . ALA A 1 85 ? 3.563 -8.117 6.012 1.00 90.19 85 ALA A N 1
ATOM 665 C CA . ALA A 1 85 ? 4.750 -8.109 6.868 1.00 90.19 85 ALA A CA 1
ATOM 666 C C . ALA A 1 85 ? 4.778 -6.917 7.843 1.00 90.19 85 ALA A C 1
ATOM 668 O O . ALA A 1 85 ? 5.451 -6.978 8.869 1.00 90.19 85 ALA A O 1
ATOM 669 N N . SER A 1 86 ? 4.008 -5.856 7.578 1.00 88.06 86 SER A N 1
ATOM 670 C CA . SER A 1 86 ? 3.986 -4.642 8.404 1.00 88.06 86 SER A CA 1
ATOM 671 C C . SER A 1 86 ? 3.607 -4.933 9.858 1.00 88.06 86 SER A C 1
ATOM 673 O O . SER A 1 86 ? 2.679 -5.695 10.130 1.00 88.06 86 SER A O 1
ATOM 675 N N . MET A 1 87 ? 4.288 -4.288 10.808 1.00 86.19 87 MET A N 1
ATOM 676 C CA . MET A 1 87 ? 4.047 -4.484 12.245 1.00 86.19 87 MET A CA 1
ATOM 677 C C . MET A 1 87 ? 2.620 -4.093 12.663 1.00 86.19 87 MET A C 1
ATOM 679 O O . MET A 1 87 ? 2.041 -4.706 13.555 1.00 86.19 87 MET A O 1
ATOM 683 N N . VAL A 1 88 ? 2.030 -3.095 11.996 1.00 86.69 88 VAL A N 1
ATOM 684 C CA . VAL A 1 88 ? 0.652 -2.658 12.242 1.00 86.69 88 VAL A CA 1
ATOM 685 C C . VAL A 1 88 ? -0.245 -3.170 11.121 1.00 86.69 88 VAL A C 1
ATOM 687 O O . VAL A 1 88 ? -0.230 -2.639 10.012 1.00 86.69 88 VAL A O 1
ATOM 690 N N . LYS A 1 89 ? -1.037 -4.206 11.416 1.00 85.69 89 LYS A N 1
ATOM 691 C CA . LYS A 1 89 ? -1.984 -4.781 10.455 1.00 85.69 89 LYS A CA 1
ATOM 692 C C . LYS A 1 89 ? -3.180 -3.869 10.241 1.00 85.69 89 LYS A C 1
ATOM 694 O O . LYS A 1 89 ? -3.673 -3.213 11.160 1.00 85.69 89 LYS A O 1
ATOM 699 N N . TRP A 1 90 ? -3.686 -3.887 9.020 1.00 91.50 90 TRP A N 1
ATOM 700 C CA . TRP A 1 90 ? -4.970 -3.288 8.700 1.00 91.50 90 TRP A CA 1
ATOM 701 C C . TRP A 1 90 ? -6.082 -4.214 9.192 1.00 91.50 90 TRP A C 1
ATOM 703 O O . TRP A 1 90 ? -6.162 -5.371 8.786 1.00 91.50 90 TRP A O 1
ATOM 713 N N . LYS A 1 91 ? -6.909 -3.726 10.121 1.00 85.94 91 LYS A N 1
ATOM 714 C CA . LYS A 1 91 ? -7.925 -4.545 10.792 1.00 85.94 91 LYS A CA 1
ATOM 715 C C . LYS A 1 91 ? -8.928 -5.096 9.774 1.00 85.94 91 LYS A C 1
ATOM 717 O O . LYS A 1 91 ? -9.546 -4.315 9.062 1.00 85.94 91 LYS A O 1
ATOM 722 N N . GLY A 1 92 ? -9.102 -6.418 9.758 1.00 87.00 92 GLY A N 1
ATOM 723 C CA . GLY A 1 92 ? -10.101 -7.100 8.927 1.00 87.00 92 GLY A CA 1
ATOM 724 C C . GLY A 1 92 ? -9.774 -7.173 7.433 1.00 87.00 92 GLY A C 1
ATOM 725 O O . GLY A 1 92 ? -10.621 -7.624 6.673 1.00 87.00 92 GLY A O 1
ATOM 726 N N . MET A 1 93 ? -8.575 -6.756 7.013 1.00 89.62 93 MET A N 1
ATOM 727 C CA . MET A 1 93 ? -8.186 -6.744 5.602 1.00 89.62 93 MET A CA 1
ATOM 728 C C . MET A 1 93 ? -7.301 -7.940 5.264 1.00 89.62 93 MET A C 1
ATOM 730 O O . MET A 1 93 ? -6.245 -8.126 5.873 1.00 89.62 93 MET A O 1
ATOM 734 N N . VAL A 1 94 ? -7.715 -8.703 4.257 1.00 91.62 94 VAL A N 1
ATOM 735 C CA . VAL A 1 94 ? -6.939 -9.770 3.615 1.00 91.62 94 VAL A CA 1
ATOM 736 C C . VAL A 1 94 ? -7.036 -9.546 2.111 1.00 91.62 94 VAL A C 1
ATOM 738 O O . VAL A 1 94 ? -8.108 -9.214 1.606 1.00 91.62 94 VAL A O 1
ATOM 741 N N . PHE A 1 95 ? -5.915 -9.673 1.407 1.00 95.69 95 PHE A N 1
ATOM 742 C CA . PHE A 1 95 ? -5.831 -9.370 -0.017 1.00 95.69 95 PHE A CA 1
ATOM 743 C C . PHE A 1 95 ? -5.324 -10.576 -0.790 1.00 95.69 95 PHE A C 1
ATOM 745 O O . PHE A 1 95 ? -4.221 -11.052 -0.532 1.00 95.69 95 PHE A O 1
ATOM 752 N N . GLU A 1 96 ? -6.098 -10.999 -1.784 1.00 96.56 96 GLU A N 1
ATOM 753 C CA . GLU A 1 96 ? -5.680 -12.009 -2.748 1.00 96.56 96 GLU A CA 1
ATOM 754 C C . GLU A 1 96 ? -4.994 -11.338 -3.950 1.00 96.56 96 GLU A C 1
ATOM 756 O O . GLU A 1 96 ? -5.618 -10.516 -4.633 1.00 96.56 96 GLU A O 1
ATOM 761 N N . PRO A 1 97 ? -3.717 -11.652 -4.249 1.00 97.81 97 PRO A N 1
ATOM 762 C CA . PRO A 1 97 ? -2.977 -10.980 -5.317 1.00 97.81 97 PRO A CA 1
ATOM 763 C C . PRO A 1 97 ? -3.623 -11.091 -6.697 1.00 97.81 97 PRO A C 1
ATOM 765 O O . PRO A 1 97 ? -3.617 -10.113 -7.443 1.00 97.81 97 PRO A O 1
ATOM 768 N N . GLY A 1 98 ? -4.203 -12.252 -7.024 1.00 98.00 98 GLY A N 1
ATOM 769 C CA . GLY A 1 98 ? -4.916 -12.470 -8.287 1.00 98.00 98 GLY A CA 1
ATOM 770 C C . GLY A 1 98 ? -6.079 -11.498 -8.456 1.00 98.00 98 GLY A C 1
ATOM 771 O O . GLY A 1 98 ? -6.150 -10.779 -9.448 1.00 98.00 98 GLY A O 1
ATOM 772 N N . GLU A 1 99 ? -6.922 -11.375 -7.430 1.00 97.62 99 GLU A N 1
ATOM 773 C CA . GLU A 1 99 ? -8.069 -10.468 -7.465 1.00 97.62 99 GLU A CA 1
ATOM 774 C C . GLU A 1 99 ? -7.664 -8.996 -7.575 1.00 97.62 99 GLU A C 1
ATOM 776 O O . GLU A 1 99 ? -8.345 -8.205 -8.232 1.00 97.62 99 GLU A O 1
ATOM 781 N N . ILE A 1 100 ? -6.595 -8.595 -6.881 1.00 98.12 100 ILE A N 1
ATOM 782 C CA . ILE A 1 100 ? -6.100 -7.216 -6.940 1.00 98.12 100 ILE A CA 1
ATOM 783 C C . ILE A 1 100 ? -5.539 -6.924 -8.326 1.00 98.12 100 ILE A C 1
ATOM 785 O O . ILE A 1 100 ? -5.867 -5.886 -8.901 1.00 98.12 100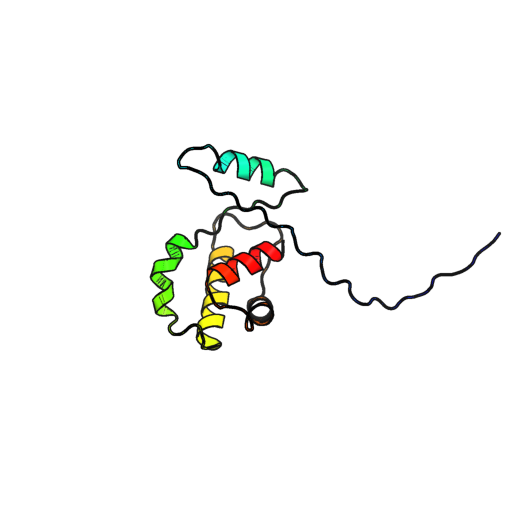 ILE A O 1
ATOM 789 N N . PHE A 1 101 ? -4.739 -7.838 -8.875 1.00 98.44 101 PHE A N 1
ATOM 790 C CA . PHE A 1 101 ? -4.181 -7.708 -10.213 1.00 98.44 101 PHE A CA 1
ATOM 791 C C . PHE A 1 101 ? -5.277 -7.616 -11.276 1.00 98.44 101 PHE A C 1
ATOM 793 O O . PHE A 1 101 ? -5.270 -6.675 -12.070 1.00 98.44 101 PHE A O 1
ATOM 800 N N . ASP A 1 102 ? -6.261 -8.513 -11.251 1.00 98.19 102 ASP A N 1
ATOM 801 C CA . ASP A 1 102 ? -7.350 -8.521 -12.229 1.00 98.19 102 ASP A CA 1
ATOM 802 C C . ASP A 1 102 ? -8.193 -7.240 -12.183 1.00 98.19 102 ASP A C 1
ATOM 804 O O . ASP A 1 102 ? -8.604 -6.728 -13.227 1.00 98.19 102 ASP A O 1
ATOM 808 N N . ALA A 1 103 ? -8.378 -6.649 -10.999 1.00 97.38 103 ALA A N 1
ATOM 809 C CA . ALA A 1 103 ? -9.095 -5.384 -10.849 1.00 97.38 103 ALA A CA 1
ATOM 810 C C . ALA A 1 103 ? -8.363 -4.178 -11.479 1.00 97.38 103 ALA A C 1
ATOM 812 O O . ALA A 1 103 ? -9.003 -3.183 -11.838 1.00 97.38 103 ALA A O 1
ATOM 813 N N . ILE A 1 104 ? -7.029 -4.228 -11.605 1.00 97.88 104 ILE A N 1
ATOM 814 C CA . ILE A 1 104 ? -6.209 -3.067 -12.005 1.00 97.88 104 ILE A CA 1
ATOM 815 C C . ILE A 1 104 ? -5.346 -3.281 -13.255 1.00 97.88 104 ILE A C 1
ATOM 817 O O . ILE A 1 104 ? -4.802 -2.304 -13.763 1.00 97.88 104 ILE A O 1
ATOM 821 N N . ARG A 1 105 ? -5.245 -4.500 -13.802 1.00 96.69 105 ARG A N 1
ATOM 822 C CA . ARG A 1 105 ? -4.378 -4.858 -14.953 1.00 96.69 105 ARG A CA 1
ATOM 823 C C . ARG A 1 105 ? -4.596 -4.025 -16.220 1.00 96.69 105 ARG A C 1
ATOM 825 O O . ARG A 1 105 ? -3.663 -3.864 -17.006 1.00 96.69 105 ARG A O 1
ATOM 832 N N . ALA A 1 106 ? -5.813 -3.511 -16.410 1.00 96.38 106 ALA A N 1
ATOM 833 C CA . ALA A 1 106 ? -6.211 -2.678 -17.548 1.00 96.38 106 ALA A CA 1
ATOM 834 C C . ALA A 1 106 ? -6.042 -1.165 -17.294 1.00 96.38 106 ALA A C 1
ATOM 836 O O . ALA A 1 106 ? -6.370 -0.350 -18.152 1.00 96.38 106 ALA A O 1
ATOM 837 N N . GLN A 1 107 ? -5.571 -0.777 -16.109 1.00 96.25 107 GLN A N 1
ATOM 838 C CA . GLN A 1 107 ? -5.397 0.614 -15.693 1.00 96.25 107 GLN A CA 1
ATOM 839 C C . GLN A 1 107 ? -3.913 1.019 -15.760 1.00 96.25 107 GLN A C 1
ATOM 841 O O . GLN A 1 107 ? -3.042 0.152 -15.864 1.00 96.25 107 GLN A O 1
ATOM 846 N N . PRO A 1 108 ? -3.585 2.324 -15.660 1.00 97.19 108 PRO A N 1
ATOM 847 C CA . PRO A 1 108 ? -2.198 2.768 -15.566 1.00 97.19 108 PRO A CA 1
ATOM 848 C C . PRO A 1 108 ? -1.450 2.086 -14.413 1.00 97.19 108 PRO A C 1
ATOM 850 O O . PRO A 1 108 ? -1.845 2.172 -13.244 1.00 97.19 108 PRO A O 1
ATOM 853 N N . ARG A 1 109 ? -0.356 1.405 -14.755 1.00 97.06 109 ARG A N 1
ATOM 854 C CA . ARG A 1 109 ? 0.393 0.545 -13.836 1.00 97.06 109 ARG A CA 1
ATOM 855 C C . ARG A 1 109 ? 1.394 1.355 -13.030 1.00 97.06 109 ARG A C 1
ATOM 857 O O . ARG A 1 109 ? 2.225 2.074 -13.572 1.00 97.06 109 ARG A O 1
ATOM 864 N N . SER A 1 110 ? 1.304 1.246 -11.711 1.00 95.81 110 SER A N 1
ATOM 865 C CA . SER A 1 110 ? 2.263 1.827 -10.771 1.00 95.81 110 SER A CA 1
ATOM 866 C C . SER A 1 110 ? 2.093 1.196 -9.393 1.00 95.81 110 SER A C 1
ATOM 868 O O . SER A 1 110 ? 1.019 0.675 -9.083 1.00 95.81 110 SER A O 1
ATOM 870 N N . VAL A 1 111 ? 3.107 1.310 -8.531 1.00 95.88 111 VAL A N 1
ATOM 871 C CA . VAL A 1 111 ? 2.983 0.921 -7.113 1.00 95.88 111 VAL A CA 1
ATOM 872 C C . VAL A 1 111 ? 1.849 1.674 -6.416 1.00 95.88 111 VAL A C 1
ATOM 874 O O . VAL A 1 111 ? 1.075 1.087 -5.667 1.00 95.88 111 VAL A O 1
ATOM 877 N N . HIS A 1 112 ? 1.684 2.962 -6.729 1.00 94.56 112 HIS A N 1
ATOM 878 C CA . HIS A 1 112 ? 0.632 3.801 -6.165 1.00 94.56 112 HIS A CA 1
ATOM 879 C C . HIS A 1 112 ? -0.752 3.252 -6.509 1.00 94.56 112 HIS A C 1
ATOM 881 O O . HIS A 1 112 ? -1.621 3.217 -5.643 1.00 94.56 112 HIS A O 1
ATOM 887 N N . ARG A 1 113 ? -0.956 2.775 -7.747 1.00 96.25 113 ARG A N 1
ATOM 888 C CA . ARG A 1 113 ? -2.222 2.156 -8.164 1.00 96.25 113 ARG A CA 1
ATOM 889 C C . ARG A 1 113 ? -2.546 0.914 -7.337 1.00 96.25 113 ARG A C 1
ATOM 891 O O . ARG A 1 113 ? -3.699 0.757 -6.947 1.00 96.25 113 ARG A O 1
ATOM 898 N N . VAL A 1 114 ? -1.546 0.078 -7.046 1.00 96.88 114 VAL A N 1
ATOM 899 C CA . VAL A 1 114 ? -1.724 -1.102 -6.185 1.00 96.88 114 VAL A CA 1
ATOM 900 C C . VAL A 1 114 ? -2.184 -0.664 -4.797 1.00 96.88 114 VAL A C 1
ATOM 902 O O . VAL A 1 114 ? -3.234 -1.099 -4.339 1.00 96.88 114 VAL A O 1
ATOM 905 N N . VAL A 1 115 ? -1.461 0.264 -4.162 1.00 95.00 115 VAL A N 1
ATOM 906 C CA . VAL A 1 115 ? -1.792 0.764 -2.814 1.00 95.00 115 VAL A CA 1
ATOM 907 C C . VAL A 1 115 ? -3.183 1.387 -2.753 1.00 95.00 115 VAL A C 1
ATOM 909 O O . VAL A 1 115 ? -3.925 1.135 -1.805 1.00 95.00 115 VAL A O 1
ATOM 912 N N . TRP A 1 116 ? -3.557 2.176 -3.762 1.00 94.19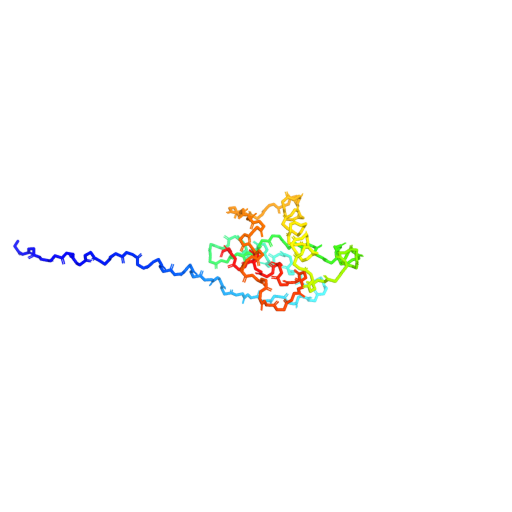 116 TRP A N 1
ATOM 913 C CA . TRP A 1 116 ? -4.899 2.744 -3.849 1.00 94.19 116 TRP A CA 1
ATOM 914 C C . TRP A 1 116 ? -5.970 1.664 -3.933 1.00 94.19 116 TRP A C 1
ATOM 916 O O . TRP A 1 116 ? -6.982 1.784 -3.251 1.00 94.19 116 TRP A O 1
ATOM 926 N N . GLU A 1 117 ? -5.759 0.601 -4.709 1.00 96.12 117 GLU A N 1
ATOM 927 C CA . GLU A 1 117 ? -6.725 -0.498 -4.764 1.00 96.12 117 GLU A CA 1
ATOM 928 C C . GLU A 1 117 ? -6.851 -1.213 -3.412 1.00 96.12 117 GLU A C 1
ATOM 930 O O . GLU A 1 117 ? -7.971 -1.504 -3.000 1.00 96.12 117 GLU A O 1
ATOM 935 N N . LEU A 1 118 ? -5.749 -1.412 -2.676 1.00 94.69 118 LEU A N 1
ATOM 936 C CA . LEU A 1 118 ? -5.799 -1.984 -1.322 1.00 94.69 118 LEU A CA 1
ATOM 937 C C . LEU A 1 118 ? -6.622 -1.108 -0.362 1.00 94.69 118 LEU A C 1
ATOM 939 O O . LEU A 1 118 ? -7.426 -1.625 0.410 1.00 94.69 118 LEU A O 1
ATOM 943 N N . LEU A 1 119 ? -6.450 0.218 -0.417 1.00 92.31 119 LEU A N 1
ATOM 944 C CA . LEU A 1 119 ? -7.208 1.167 0.412 1.00 92.31 119 LEU A CA 1
ATOM 945 C C . LEU A 1 119 ? -8.687 1.255 0.010 1.00 92.31 119 LEU A C 1
ATOM 947 O O . LEU A 1 119 ? -9.537 1.486 0.864 1.00 92.31 119 LEU A O 1
ATOM 951 N N . LEU A 1 120 ? -9.004 1.070 -1.273 1.00 92.56 120 LEU A N 1
ATOM 952 C CA . LEU A 1 120 ? -10.373 1.115 -1.799 1.00 92.56 120 LEU A CA 1
ATOM 953 C C . LEU A 1 120 ? -11.170 -0.179 -1.564 1.00 92.56 120 LEU A C 1
ATOM 955 O O . LEU A 1 120 ? -12.326 -0.262 -1.976 1.00 92.56 120 LEU A O 1
ATOM 959 N N . ARG A 1 121 ? -10.567 -1.183 -0.926 1.00 90.88 121 ARG A N 1
ATOM 960 C CA . ARG A 1 121 ? -11.236 -2.421 -0.501 1.00 90.88 121 ARG A CA 1
ATOM 961 C C . ARG A 1 121 ? -11.758 -2.353 0.942 1.00 90.88 121 ARG A C 1
ATOM 963 O O . ARG A 1 121 ? -12.382 -3.315 1.379 1.00 90.88 121 ARG A O 1
ATOM 970 N N . ALA A 1 122 ? -11.437 -1.281 1.669 1.00 81.75 122 ALA A N 1
ATOM 971 C CA . ALA A 1 122 ? -11.766 -1.096 3.081 1.00 81.75 122 ALA A CA 1
ATOM 972 C C . ALA A 1 122 ? -13.180 -0.561 3.334 1.00 81.75 122 ALA A C 1
ATOM 974 O O . ALA A 1 122 ? -13.757 0.059 2.410 1.00 81.75 122 ALA A O 1
#

pLDDT: mean 87.01, std 16.31, range [32.66, 98.56]

Secondary structure (DSSP, 8-state):
-------------PPP---------PPTTSSHHHHHHHHHTSTT---PPP--TTTTGGGGGGG--TTSHHHHHHHHHHHHHHHHHSSSPPTT----HHHHHHHHTTSPP-HHHHHHHHHTT-

Radius of gyration: 19.09 Å; chains: 1; bounding box: 70×33×35 Å

Foldseek 3Di:
DDDDDDDPDPDPPDDPDWDDDDDDDDDPPPCVVVVLVVQCVDPNHQRFDDQPCVVVVVCLVVLPDCLDLVSLLVLLVVSLVSQVPDPGHRPPADDDSVVLCVVDVPDDGDNVSSVVSSNRVD